Protein AF-V4K7F2-F1 (afdb_monomer_lite)

pLDDT: mean 89.49, std 17.31, range [31.55, 98.5]

Sequence (119 aa):
MRRANVVKLVVDKETHERLRELAIATAKCWNEVNWLRMQQFKEGRRVDLARTEKEVYEKYKHVLKVNAQQVARKNAEAWRDFFSLVKEKKEGKLPKWLRPRPPGYWKGRGREVQADSFD

Structure (mmCIF, N/CA/C/O backbone):
data_AF-V4K7F2-F1
#
_entry.id   AF-V4K7F2-F1
#
loop_
_atom_site.group_PDB
_atom_site.id
_atom_site.type_symbol
_atom_site.label_atom_id
_atom_site.label_alt_id
_atom_site.label_comp_id
_atom_site.label_asym_id
_atom_site.label_entity_id
_atom_site.label_seq_id
_atom_site.pdbx_PDB_ins_code
_atom_site.Cartn_x
_atom_site.Cartn_y
_atom_site.Cartn_z
_atom_site.occupancy
_atom_site.B_iso_or_equiv
_atom_site.auth_seq_id
_atom_site.auth_comp_id
_atom_site.auth_asym_id
_atom_site.auth_atom_id
_atom_site.pdbx_PDB_model_num
ATOM 1 N N . MET A 1 1 ? -25.419 -9.834 -20.417 1.00 61.16 1 MET A N 1
ATOM 2 C CA . MET A 1 1 ? -24.296 -8.870 -20.494 1.00 61.16 1 MET A CA 1
ATOM 3 C C . MET A 1 1 ? -23.041 -9.535 -19.925 1.00 61.16 1 MET A C 1
ATOM 5 O O . MET A 1 1 ? -23.094 -9.996 -18.789 1.00 61.16 1 MET A O 1
ATOM 9 N N . ARG A 1 2 ? -21.948 -9.681 -20.694 1.00 56.81 2 ARG A N 1
ATOM 10 C CA . ARG A 1 2 ? -20.674 -10.191 -20.142 1.00 56.81 2 ARG A CA 1
ATOM 11 C C . ARG A 1 2 ? -20.079 -9.109 -19.233 1.00 56.81 2 ARG A C 1
ATOM 13 O O . ARG A 1 2 ? -19.933 -7.975 -19.667 1.00 56.81 2 ARG A O 1
ATOM 20 N N . ARG A 1 3 ? -19.786 -9.451 -17.973 1.00 75.94 3 ARG A N 1
ATOM 21 C CA . ARG A 1 3 ? -19.318 -8.498 -16.943 1.00 75.94 3 ARG A CA 1
ATOM 22 C C . ARG A 1 3 ? -17.844 -8.089 -17.092 1.00 75.94 3 ARG A C 1
ATOM 24 O O . ARG A 1 3 ? -17.419 -7.160 -16.421 1.00 75.94 3 ARG A O 1
ATOM 31 N N . ALA A 1 4 ? -17.075 -8.764 -17.947 1.00 78.38 4 ALA A N 1
ATOM 32 C CA . ALA A 1 4 ? -15.671 -8.449 -18.198 1.00 78.38 4 ALA A CA 1
ATOM 33 C C . ALA A 1 4 ? -15.256 -8.862 -19.618 1.00 78.38 4 ALA A C 1
ATOM 35 O O . ALA A 1 4 ? -15.669 -9.918 -20.104 1.00 7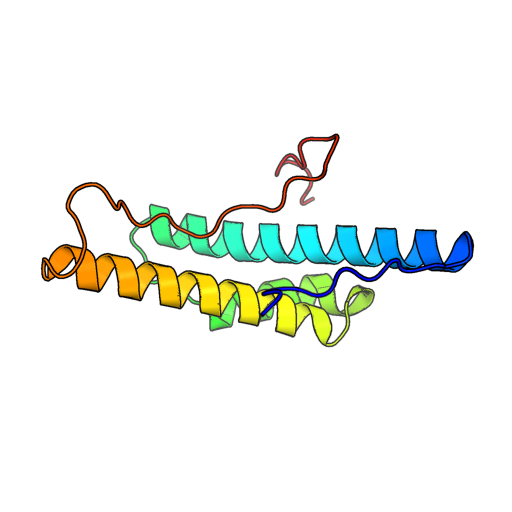8.38 4 ALA A O 1
ATOM 36 N N . ASN A 1 5 ? -14.413 -8.042 -20.248 1.00 84.38 5 ASN A N 1
ATOM 37 C CA . ASN A 1 5 ? -13.713 -8.371 -21.487 1.00 84.38 5 ASN A CA 1
ATOM 38 C C . ASN A 1 5 ? -12.316 -8.890 -21.144 1.00 84.38 5 ASN A C 1
ATOM 40 O O . ASN A 1 5 ? -11.587 -8.257 -20.382 1.00 84.38 5 ASN A O 1
ATOM 44 N N . VAL A 1 6 ? -11.946 -10.036 -21.712 1.00 87.31 6 VAL A N 1
ATOM 45 C CA . VAL A 1 6 ? -10.603 -10.603 -21.564 1.00 87.31 6 VAL A CA 1
ATOM 46 C C . VAL A 1 6 ? -9.800 -10.227 -22.798 1.00 87.31 6 VAL A C 1
ATOM 48 O O . VAL A 1 6 ? -10.187 -10.565 -23.913 1.00 87.31 6 VAL A O 1
ATOM 51 N N . VAL A 1 7 ? -8.686 -9.532 -22.592 1.00 88.44 7 VAL A N 1
ATOM 52 C CA . VAL A 1 7 ? -7.745 -9.163 -23.652 1.00 88.44 7 VAL A CA 1
ATOM 53 C C . VAL A 1 7 ? -6.429 -9.902 -23.444 1.00 88.44 7 VAL A C 1
ATOM 55 O O . VAL A 1 7 ? -5.955 -10.037 -22.315 1.00 88.44 7 VAL A O 1
ATOM 58 N N . LYS A 1 8 ? -5.836 -10.396 -24.534 1.00 88.88 8 LYS A N 1
ATOM 59 C CA . LYS A 1 8 ? -4.490 -10.974 -24.525 1.00 88.88 8 LYS A CA 1
ATOM 60 C C . LYS A 1 8 ? -3.508 -9.907 -24.990 1.00 88.88 8 LYS A C 1
ATOM 62 O O . LYS A 1 8 ? -3.604 -9.437 -26.118 1.00 88.88 8 LYS A O 1
ATOM 67 N N . LEU A 1 9 ? -2.565 -9.552 -24.126 1.00 87.19 9 LEU A N 1
ATOM 68 C CA . LEU A 1 9 ? -1.456 -8.684 -24.497 1.00 87.19 9 LEU A CA 1
ATOM 69 C C . LEU A 1 9 ? -0.413 -9.518 -25.258 1.00 87.19 9 LEU A C 1
ATOM 71 O O . LEU A 1 9 ? 0.087 -10.509 -24.726 1.00 87.19 9 LEU A O 1
ATOM 75 N N . VAL A 1 10 ? -0.120 -9.142 -26.503 1.00 93.06 10 VAL A N 1
ATOM 76 C CA . VAL A 1 10 ? 0.940 -9.749 -27.321 1.00 93.06 10 VAL A CA 1
ATOM 77 C C . VAL A 1 10 ? 2.080 -8.744 -27.398 1.00 93.06 10 VAL A C 1
ATOM 79 O O . VAL A 1 10 ? 1.894 -7.645 -27.908 1.00 93.06 10 VAL A O 1
ATOM 82 N N . VAL A 1 11 ? 3.230 -9.108 -26.838 1.00 93.50 11 VAL A N 1
ATOM 83 C CA . VAL A 1 11 ? 4.429 -8.266 -26.744 1.00 93.50 11 VAL A CA 1
ATOM 84 C C . VAL A 1 11 ? 5.651 -9.082 -27.140 1.00 93.50 11 VAL A C 1
ATOM 86 O O . VAL A 1 11 ? 5.656 -10.305 -26.986 1.00 93.50 11 VAL A O 1
ATOM 89 N N . ASP A 1 12 ? 6.680 -8.409 -27.642 1.00 96.50 12 ASP A N 1
ATOM 90 C CA . ASP A 1 12 ? 7.990 -9.013 -27.849 1.00 96.50 12 ASP A CA 1
ATOM 91 C C . ASP A 1 12 ? 8.673 -9.337 -26.503 1.00 96.50 12 ASP A C 1
ATOM 93 O O . ASP A 1 12 ? 8.203 -8.969 -25.418 1.00 96.50 12 ASP A O 1
ATOM 97 N N . LYS A 1 13 ? 9.793 -10.060 -26.576 1.00 94.88 13 LYS A N 1
ATOM 98 C CA . LYS A 1 13 ? 10.526 -10.525 -25.395 1.00 94.88 13 LYS A CA 1
ATOM 99 C C . LYS A 1 13 ? 11.058 -9.368 -24.540 1.00 94.88 13 LYS A C 1
ATOM 101 O O . LYS A 1 13 ? 10.944 -9.431 -23.318 1.00 94.88 13 LYS A O 1
ATOM 106 N N . GLU A 1 14 ? 11.592 -8.322 -25.162 1.00 96.12 14 GLU A N 1
ATOM 107 C CA . GLU A 1 14 ? 12.183 -7.180 -24.461 1.00 96.12 14 GLU A CA 1
ATOM 108 C C . GLU A 1 14 ? 11.100 -6.376 -23.731 1.00 96.12 14 GLU A C 1
ATOM 110 O O . GLU A 1 14 ? 11.218 -6.086 -22.537 1.00 96.12 14 GLU A O 1
ATOM 115 N N . THR A 1 15 ? 9.988 -6.085 -24.408 1.00 95.88 15 THR A N 1
ATOM 116 C CA . THR A 1 15 ? 8.839 -5.412 -23.790 1.00 95.88 15 THR A CA 1
ATOM 117 C C . THR A 1 15 ? 8.266 -6.237 -22.639 1.00 95.88 15 THR A C 1
ATOM 119 O O . THR A 1 15 ? 7.937 -5.689 -21.585 1.00 95.88 15 THR A O 1
ATOM 122 N N . HIS A 1 16 ? 8.166 -7.560 -22.797 1.00 94.31 16 HIS A N 1
ATOM 123 C CA . HIS A 1 16 ? 7.702 -8.447 -21.733 1.00 94.31 16 HIS A CA 1
ATOM 124 C C . HIS A 1 16 ? 8.602 -8.391 -20.488 1.00 94.31 16 HIS A C 1
ATOM 126 O O . HIS A 1 16 ? 8.097 -8.330 -19.365 1.00 94.31 16 HIS A O 1
ATOM 132 N N . GLU A 1 17 ? 9.924 -8.399 -20.666 1.00 94.69 17 GLU A N 1
ATOM 133 C CA . GLU A 1 17 ? 10.890 -8.301 -19.566 1.00 94.69 17 GLU A CA 1
ATOM 134 C C . GLU A 1 17 ? 10.764 -6.959 -18.829 1.00 94.69 17 GLU A C 1
ATOM 136 O O . GLU A 1 17 ? 10.592 -6.951 -17.607 1.00 94.69 17 GLU A O 1
ATOM 141 N N . ARG A 1 18 ? 10.679 -5.841 -19.561 1.00 94.06 18 ARG A N 1
ATOM 142 C CA . ARG A 1 18 ? 10.446 -4.507 -18.975 1.00 94.06 18 ARG A CA 1
ATOM 143 C C . ARG A 1 18 ? 9.128 -4.432 -18.195 1.00 94.06 18 ARG A C 1
ATOM 145 O O . ARG A 1 18 ? 9.080 -3.904 -17.084 1.00 94.06 18 ARG A O 1
ATOM 152 N N . LEU A 1 19 ? 8.042 -4.986 -18.740 1.00 93.81 19 LEU A N 1
ATOM 153 C CA . LEU A 1 19 ? 6.746 -5.041 -18.051 1.00 93.81 19 LEU A CA 1
ATOM 154 C C . LEU A 1 19 ? 6.812 -5.891 -16.778 1.00 93.81 19 LEU A C 1
ATOM 156 O O . LEU A 1 19 ? 6.197 -5.542 -15.768 1.00 93.81 19 LEU A O 1
ATOM 160 N N . ARG A 1 20 ? 7.569 -6.992 -16.803 1.00 92.62 20 ARG A N 1
ATOM 161 C CA . ARG A 1 20 ? 7.780 -7.849 -15.634 1.00 92.62 20 ARG A CA 1
ATOM 162 C C . ARG A 1 20 ? 8.521 -7.106 -14.525 1.00 92.62 20 ARG A C 1
ATOM 164 O O . ARG A 1 20 ? 8.105 -7.196 -13.371 1.00 92.62 20 ARG A O 1
ATOM 171 N N . GLU A 1 21 ? 9.570 -6.360 -14.853 1.00 93.94 21 GLU A N 1
ATOM 172 C CA . GLU A 1 21 ? 10.309 -5.539 -13.886 1.00 93.94 21 GLU A CA 1
ATOM 173 C C . GLU A 1 21 ? 9.419 -4.465 -13.254 1.00 93.94 21 GLU A C 1
ATOM 175 O O . GLU A 1 21 ? 9.370 -4.344 -12.027 1.00 93.94 21 GLU A O 1
ATOM 180 N N . LEU A 1 22 ? 8.628 -3.756 -14.069 1.00 95.44 22 LEU A N 1
ATOM 181 C CA . LEU A 1 22 ? 7.655 -2.772 -13.584 1.00 95.44 22 LEU A CA 1
ATOM 182 C C . LEU A 1 22 ? 6.600 -3.403 -12.668 1.00 95.44 22 LEU A C 1
ATOM 184 O O . LEU A 1 22 ? 6.245 -2.818 -11.640 1.00 95.44 22 LEU A O 1
ATOM 188 N N . ALA A 1 23 ? 6.116 -4.603 -13.000 1.00 94.12 23 ALA A N 1
ATOM 189 C CA . ALA A 1 23 ? 5.159 -5.331 -12.173 1.00 94.12 23 ALA A CA 1
ATOM 190 C C . ALA A 1 23 ? 5.765 -5.732 -10.818 1.00 94.12 23 ALA A C 1
ATOM 192 O O . ALA A 1 23 ? 5.117 -5.570 -9.783 1.00 94.12 23 ALA A O 1
ATOM 193 N N . ILE A 1 24 ? 7.018 -6.198 -10.803 1.00 94.94 24 ILE A N 1
ATOM 194 C CA . ILE A 1 24 ? 7.741 -6.531 -9.567 1.00 94.94 24 ILE A CA 1
ATOM 195 C C . ILE A 1 24 ? 7.951 -5.275 -8.714 1.00 94.94 24 ILE A C 1
ATOM 197 O O . ILE A 1 24 ? 7.654 -5.296 -7.520 1.00 94.94 24 ILE A O 1
ATOM 201 N N . ALA A 1 25 ? 8.419 -4.175 -9.309 1.00 96.62 25 ALA A N 1
ATOM 202 C CA . ALA A 1 25 ? 8.620 -2.910 -8.606 1.00 96.62 25 ALA A CA 1
ATOM 203 C C . ALA A 1 25 ? 7.305 -2.373 -8.018 1.00 96.62 25 ALA A C 1
ATOM 205 O O . ALA A 1 25 ? 7.266 -1.948 -6.864 1.00 96.62 25 ALA A O 1
ATOM 206 N N . THR A 1 26 ? 6.210 -2.472 -8.775 1.00 97.56 26 THR A N 1
ATOM 207 C CA . THR A 1 26 ? 4.860 -2.104 -8.324 1.00 97.56 26 THR A CA 1
ATOM 208 C C . THR A 1 26 ? 4.405 -2.953 -7.138 1.00 97.56 26 THR A C 1
ATOM 210 O O . THR A 1 26 ? 3.923 -2.410 -6.145 1.00 97.56 26 THR A O 1
ATOM 213 N N . ALA A 1 27 ? 4.599 -4.274 -7.199 1.00 96.69 27 ALA A N 1
ATOM 214 C CA . ALA A 1 27 ? 4.251 -5.179 -6.105 1.00 96.69 27 ALA A CA 1
ATOM 215 C C . ALA A 1 27 ? 5.065 -4.885 -4.835 1.00 96.69 27 ALA A C 1
ATOM 217 O O . ALA A 1 27 ? 4.501 -4.854 -3.741 1.00 96.69 27 ALA A O 1
ATOM 218 N N . LYS A 1 28 ? 6.369 -4.613 -4.974 1.00 97.19 28 LYS A N 1
ATOM 219 C CA . LYS A 1 28 ? 7.228 -4.198 -3.854 1.00 97.19 28 LYS A CA 1
ATOM 220 C C . LYS A 1 28 ? 6.754 -2.875 -3.245 1.00 97.19 28 LYS A C 1
ATOM 222 O O . LYS A 1 28 ? 6.579 -2.810 -2.036 1.00 97.19 28 LYS A O 1
ATOM 227 N N . CYS A 1 29 ? 6.459 -1.870 -4.071 1.00 98.25 29 CYS A N 1
ATOM 228 C CA . CYS A 1 29 ? 5.933 -0.579 -3.619 1.00 98.25 29 CYS A CA 1
ATOM 229 C C . CYS A 1 29 ? 4.606 -0.730 -2.850 1.00 98.25 29 CYS A C 1
ATOM 231 O O . CYS A 1 29 ? 4.453 -0.163 -1.768 1.00 98.25 29 CYS A O 1
ATOM 233 N N . TRP A 1 30 ? 3.673 -1.550 -3.357 1.00 98.38 30 TRP A N 1
ATOM 234 C CA . TRP A 1 30 ? 2.425 -1.872 -2.655 1.00 98.38 30 TRP A CA 1
ATOM 235 C C . TRP A 1 30 ? 2.689 -2.548 -1.309 1.00 98.38 30 TRP A C 1
ATOM 237 O O . TRP A 1 30 ? 2.085 -2.181 -0.302 1.00 98.38 30 TRP A O 1
ATOM 247 N N . ASN A 1 31 ? 3.563 -3.554 -1.287 1.00 98.25 31 ASN A N 1
ATOM 248 C CA . ASN A 1 31 ? 3.839 -4.316 -0.075 1.00 98.25 31 ASN A CA 1
ATOM 249 C C . ASN A 1 31 ? 4.487 -3.443 0.999 1.00 98.25 31 ASN A C 1
ATOM 251 O O . ASN A 1 31 ? 4.064 -3.518 2.148 1.00 98.25 31 ASN A O 1
ATOM 255 N N . GLU A 1 32 ? 5.426 -2.582 0.615 1.00 98.31 32 GLU A N 1
ATOM 256 C CA . GLU A 1 32 ? 6.117 -1.673 1.528 1.00 98.31 32 GLU A CA 1
ATOM 257 C C . GLU A 1 32 ? 5.156 -0.665 2.166 1.00 98.31 32 GLU A C 1
ATOM 259 O O . GLU A 1 32 ? 5.051 -0.576 3.390 1.00 98.31 32 GLU A O 1
ATOM 264 N N . VAL A 1 33 ? 4.369 0.050 1.349 1.00 98.50 33 VAL A N 1
ATOM 265 C CA . VAL A 1 33 ? 3.409 1.030 1.883 1.00 98.50 33 VAL A CA 1
ATOM 266 C C . VAL A 1 33 ? 2.360 0.346 2.759 1.00 98.50 33 VAL A C 1
ATOM 268 O O . VAL A 1 33 ? 1.936 0.893 3.778 1.00 98.50 33 VAL A O 1
ATOM 271 N N . ASN A 1 34 ? 1.956 -0.875 2.394 1.00 98.38 34 ASN A N 1
ATOM 272 C CA . ASN A 1 34 ? 1.012 -1.646 3.183 1.00 98.38 34 ASN A CA 1
ATOM 273 C C . ASN A 1 34 ? 1.617 -2.105 4.510 1.00 98.38 34 ASN A C 1
ATOM 275 O O . ASN A 1 34 ? 0.927 -2.070 5.526 1.00 98.38 34 ASN A O 1
ATOM 279 N N . TRP A 1 35 ? 2.889 -2.507 4.512 1.00 98.31 35 TRP A N 1
ATOM 280 C CA . TRP A 1 35 ? 3.606 -2.916 5.713 1.00 98.31 35 TRP A CA 1
ATOM 281 C C . TRP A 1 35 ? 3.708 -1.759 6.709 1.00 98.31 35 TRP A C 1
ATOM 283 O O . TRP A 1 35 ? 3.266 -1.919 7.846 1.00 98.31 35 TRP A O 1
ATOM 293 N N . LEU A 1 36 ? 4.151 -0.574 6.271 1.00 98.25 36 LEU A N 1
ATOM 294 C CA . LEU A 1 36 ? 4.241 0.624 7.121 1.00 98.25 36 LEU A CA 1
ATOM 295 C C . LEU A 1 36 ? 2.900 0.952 7.794 1.00 98.25 36 LEU A C 1
ATOM 297 O O . LEU A 1 36 ? 2.825 1.194 9.000 1.00 98.25 36 LEU A O 1
ATOM 301 N N . ARG A 1 37 ? 1.814 0.919 7.015 1.00 98.31 37 ARG A N 1
ATOM 302 C CA . ARG A 1 37 ? 0.451 1.187 7.499 1.00 98.31 37 ARG A CA 1
ATOM 303 C C . ARG A 1 37 ? -0.056 0.087 8.431 1.00 98.31 37 ARG A C 1
ATOM 305 O O . ARG A 1 37 ? -0.711 0.377 9.430 1.00 98.31 37 ARG A O 1
ATOM 312 N N . MET A 1 38 ? 0.276 -1.168 8.135 1.00 97.94 38 MET A N 1
ATOM 313 C CA . MET A 1 38 ? -0.075 -2.317 8.962 1.00 97.94 38 MET A CA 1
ATOM 314 C C . MET A 1 38 ? 0.612 -2.269 10.327 1.00 97.94 38 MET A C 1
ATOM 316 O O . MET A 1 38 ? -0.036 -2.603 11.315 1.00 97.94 38 MET A O 1
ATOM 320 N N . GLN A 1 39 ? 1.883 -1.857 10.403 1.00 97.62 39 GLN A N 1
ATOM 321 C CA . GLN A 1 39 ? 2.574 -1.691 11.687 1.00 97.62 39 GLN A CA 1
ATOM 322 C C . GLN A 1 39 ? 1.854 -0.656 12.553 1.00 97.62 39 GLN A C 1
ATOM 324 O O . GLN A 1 39 ? 1.402 -0.990 13.645 1.00 97.62 39 GLN A O 1
ATOM 329 N N . GLN A 1 40 ? 1.598 0.536 11.998 1.00 97.56 40 GLN A N 1
ATOM 330 C CA . GLN A 1 40 ? 0.852 1.593 12.693 1.00 97.56 40 GLN A CA 1
ATOM 331 C C . GLN A 1 40 ? -0.513 1.101 13.191 1.00 97.56 40 GLN A C 1
ATOM 333 O O . GLN A 1 40 ? -0.882 1.350 14.336 1.00 97.56 40 GLN A O 1
ATOM 338 N N . PHE A 1 41 ? -1.246 0.366 12.348 1.00 96.81 41 PHE A N 1
ATOM 339 C CA . PHE A 1 41 ? -2.540 -0.207 12.711 1.00 96.81 41 PHE A CA 1
ATOM 340 C C . PHE A 1 41 ? -2.436 -1.232 13.850 1.00 96.81 41 PHE A C 1
ATOM 342 O O . PHE A 1 41 ? -3.252 -1.205 14.770 1.00 96.81 41 PHE A O 1
ATOM 349 N N . LYS A 1 42 ? -1.437 -2.123 13.814 1.00 95.75 42 LYS A N 1
ATOM 350 C CA . LYS A 1 42 ? -1.199 -3.128 14.864 1.00 95.75 42 LYS A CA 1
ATOM 351 C C . LYS A 1 42 ? -0.824 -2.497 16.202 1.00 95.75 42 LYS A C 1
ATOM 353 O O . LYS A 1 42 ? -1.221 -3.011 17.239 1.00 95.75 42 LYS A O 1
ATOM 358 N N . GLU A 1 43 ? -0.119 -1.374 16.175 1.00 96.62 43 GLU A N 1
ATOM 359 C CA . GLU A 1 43 ? 0.229 -0.592 17.365 1.00 96.62 43 GLU A CA 1
ATOM 360 C C . GLU A 1 43 ? -0.940 0.275 17.871 1.00 96.62 43 GLU A C 1
ATOM 362 O O . GLU A 1 43 ? -0.770 1.071 18.791 1.00 96.62 43 GLU A O 1
ATOM 367 N N . GLY A 1 44 ? -2.127 0.171 17.259 1.00 93.62 44 GLY A N 1
ATOM 368 C CA . GLY A 1 44 ? -3.308 0.950 17.634 1.00 93.62 44 GLY A CA 1
ATOM 369 C C . G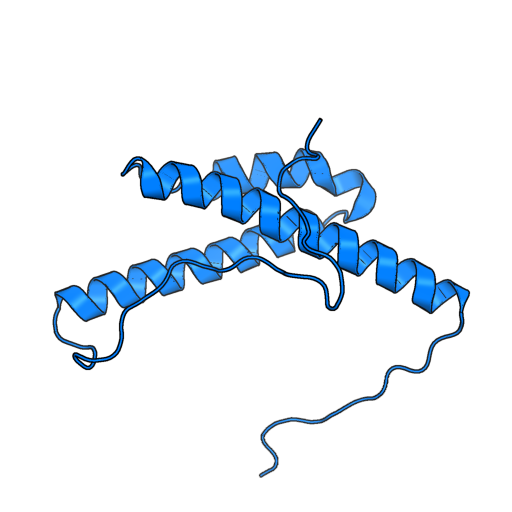LY A 1 44 ? -3.226 2.431 17.258 1.00 93.62 44 GLY A C 1
ATOM 370 O O . GLY A 1 44 ? -4.075 3.219 17.676 1.00 93.62 44 GLY A O 1
ATOM 371 N N . ARG A 1 45 ? -2.228 2.833 16.461 1.00 93.88 45 ARG A N 1
ATOM 372 C CA . ARG A 1 45 ? -2.076 4.211 15.989 1.00 93.88 45 ARG A CA 1
ATOM 373 C C . ARG A 1 45 ? -2.997 4.485 14.805 1.00 93.88 45 ARG A C 1
ATOM 375 O O . ARG A 1 45 ? -3.362 3.596 14.032 1.00 93.88 45 ARG A O 1
ATOM 382 N N . ARG A 1 46 ? -3.346 5.761 14.619 1.00 94.12 46 ARG A N 1
ATOM 383 C CA . ARG A 1 46 ? -3.994 6.211 13.384 1.00 94.12 46 ARG A CA 1
ATOM 384 C C . ARG A 1 46 ? -3.023 6.016 12.221 1.00 94.12 46 ARG A C 1
ATOM 386 O O . ARG A 1 46 ? -1.897 6.497 12.280 1.00 94.12 46 ARG A O 1
ATOM 393 N N . VAL A 1 47 ? -3.486 5.351 11.166 1.00 97.38 47 VAL A N 1
ATOM 394 C CA . VAL A 1 47 ? -2.693 5.139 9.951 1.00 97.38 47 VAL A CA 1
ATOM 395 C C . VAL A 1 47 ? -2.473 6.474 9.232 1.00 97.38 47 VAL A C 1
ATOM 397 O O . VAL A 1 47 ? -3.425 7.096 8.753 1.00 97.38 47 VAL A O 1
ATOM 400 N N . ASP A 1 48 ? -1.218 6.904 9.140 1.00 97.81 48 ASP A N 1
ATOM 401 C CA . ASP A 1 48 ? -0.794 8.116 8.443 1.00 97.81 48 ASP A CA 1
ATOM 402 C C . ASP A 1 48 ? -0.562 7.822 6.954 1.00 97.81 48 ASP A C 1
ATOM 404 O O . ASP A 1 48 ? 0.510 7.392 6.512 1.00 97.81 48 ASP A O 1
ATOM 408 N N . LEU A 1 49 ? -1.610 8.038 6.159 1.00 97.25 49 LEU A N 1
ATOM 409 C CA . LEU A 1 49 ? -1.594 7.776 4.720 1.00 97.25 49 LEU A CA 1
ATOM 410 C C . LEU A 1 49 ? -0.652 8.717 3.956 1.00 97.25 49 LEU A C 1
ATOM 412 O O . LEU A 1 49 ? -0.084 8.286 2.955 1.00 97.25 49 LEU A O 1
ATOM 416 N N . ALA A 1 50 ? -0.480 9.958 4.423 1.00 97.56 50 ALA A N 1
ATOM 417 C CA . ALA A 1 50 ? 0.304 10.983 3.737 1.00 97.56 50 ALA A CA 1
ATOM 418 C C . ALA A 1 50 ? 1.806 10.770 3.949 1.00 97.56 50 ALA A C 1
ATOM 420 O O . ALA A 1 50 ? 2.575 10.776 2.986 1.00 97.56 50 ALA A O 1
ATOM 421 N N . ARG A 1 51 ? 2.225 10.507 5.195 1.00 98.00 51 ARG A N 1
ATOM 422 C CA . ARG A 1 51 ? 3.625 10.200 5.507 1.00 98.00 51 ARG A CA 1
ATOM 423 C C . ARG A 1 51 ? 4.086 8.932 4.796 1.00 98.00 51 ARG A C 1
ATOM 425 O O . ARG A 1 51 ? 5.126 8.948 4.147 1.00 98.00 51 ARG A O 1
ATOM 432 N N . THR A 1 52 ? 3.288 7.866 4.872 1.00 98.12 52 THR A N 1
ATOM 433 C CA . THR A 1 52 ? 3.622 6.584 4.226 1.00 98.12 52 THR A CA 1
ATOM 434 C C . THR A 1 52 ? 3.651 6.686 2.701 1.00 98.12 52 THR A C 1
ATOM 436 O O . THR A 1 52 ? 4.488 6.044 2.079 1.00 98.12 52 THR A O 1
ATOM 439 N N . GLU A 1 53 ? 2.797 7.518 2.087 1.00 98.12 53 GLU A N 1
ATOM 440 C CA . GLU A 1 53 ? 2.855 7.815 0.647 1.00 98.12 53 GLU A CA 1
ATOM 441 C C . GLU A 1 53 ? 4.156 8.527 0.264 1.00 98.12 53 GLU A C 1
ATOM 443 O O . GLU A 1 53 ? 4.805 8.116 -0.697 1.00 98.12 53 GLU A O 1
ATOM 448 N N . LYS A 1 54 ? 4.564 9.552 1.023 1.00 98.19 54 LYS A N 1
ATOM 449 C CA . LYS A 1 54 ? 5.819 10.273 0.772 1.00 98.19 54 LYS A CA 1
ATOM 450 C C . LYS A 1 54 ? 7.026 9.338 0.868 1.00 98.19 54 LYS A C 1
ATOM 452 O O . LYS A 1 54 ? 7.881 9.365 -0.008 1.00 98.19 54 LYS A O 1
ATOM 457 N N . GLU A 1 55 ? 7.068 8.494 1.894 1.00 98.19 55 GLU A N 1
ATOM 458 C CA . GLU A 1 55 ? 8.171 7.560 2.137 1.00 98.19 55 GLU A CA 1
ATOM 459 C C . GLU A 1 55 ? 8.376 6.585 0.969 1.00 98.19 55 GLU A C 1
ATOM 461 O O . GLU A 1 55 ? 9.474 6.487 0.417 1.00 98.19 55 GLU A O 1
ATOM 466 N N . VAL A 1 56 ? 7.305 5.931 0.507 1.00 97.94 56 VAL A N 1
ATOM 467 C CA . VAL A 1 56 ? 7.421 5.015 -0.637 1.00 97.94 56 VAL A CA 1
ATOM 468 C C . VAL A 1 56 ? 7.597 5.748 -1.963 1.00 97.94 56 VAL A C 1
ATOM 470 O O . VAL A 1 56 ? 8.253 5.225 -2.861 1.00 97.94 56 VAL A O 1
ATOM 473 N N . TYR A 1 57 ? 7.060 6.958 -2.120 1.00 98.19 57 TYR A N 1
ATOM 474 C CA . TYR A 1 57 ? 7.316 7.746 -3.321 1.00 98.19 57 TYR A CA 1
ATOM 475 C C . TYR A 1 57 ? 8.810 8.044 -3.464 1.00 98.19 57 TYR A C 1
ATOM 477 O O . TYR A 1 57 ? 9.379 7.758 -4.514 1.00 98.19 57 TYR A O 1
ATOM 485 N N . GLU A 1 58 ? 9.466 8.527 -2.406 1.00 98.25 58 GLU A N 1
ATOM 486 C CA . GLU A 1 58 ? 10.905 8.811 -2.432 1.00 98.25 58 GLU A CA 1
ATOM 487 C C . GLU A 1 58 ? 11.735 7.565 -2.773 1.00 98.25 58 GLU A C 1
ATOM 489 O O . GLU A 1 58 ? 12.646 7.645 -3.596 1.00 98.25 58 GLU A O 1
ATOM 494 N N . LYS A 1 59 ? 11.360 6.397 -2.236 1.00 97.94 59 LYS A N 1
ATOM 495 C CA . LYS A 1 59 ? 12.042 5.119 -2.502 1.00 97.94 59 LYS A CA 1
ATOM 496 C C . LYS A 1 59 ? 11.844 4.606 -3.934 1.00 97.94 59 LYS A C 1
ATOM 498 O O . LYS A 1 59 ? 12.772 4.062 -4.526 1.00 97.94 59 LYS A O 1
ATOM 503 N N . TYR A 1 60 ? 10.650 4.761 -4.511 1.00 97.81 60 TYR A N 1
ATOM 504 C CA . TYR A 1 60 ? 10.287 4.118 -5.784 1.00 97.81 60 TYR A CA 1
ATOM 505 C C . TYR A 1 60 ? 10.189 5.070 -6.990 1.00 97.81 60 TYR A C 1
ATOM 507 O O . TYR A 1 60 ? 10.069 4.586 -8.121 1.00 97.81 60 TYR A O 1
ATOM 515 N N . LYS A 1 61 ? 10.274 6.399 -6.815 1.00 97.25 61 LYS A N 1
ATOM 516 C CA . LYS A 1 61 ? 10.136 7.391 -7.908 1.00 97.25 61 LYS A CA 1
ATOM 517 C C . LYS A 1 61 ? 11.150 7.216 -9.039 1.00 97.25 61 LYS A C 1
ATOM 519 O O . LYS A 1 61 ? 10.841 7.536 -10.181 1.00 97.25 61 LYS A O 1
ATOM 524 N N . HIS A 1 62 ? 12.333 6.673 -8.764 1.00 97.25 62 HIS A N 1
ATOM 525 C CA . HIS A 1 62 ? 13.360 6.462 -9.790 1.00 97.25 62 HIS A CA 1
ATOM 526 C C . HIS A 1 62 ? 13.006 5.330 -10.767 1.00 97.25 62 HIS A C 1
ATOM 528 O O . HIS A 1 62 ? 13.396 5.387 -11.929 1.00 97.25 62 HIS A O 1
ATOM 534 N N . VAL A 1 63 ? 12.218 4.344 -10.322 1.00 96.44 63 VAL A N 1
ATOM 535 C CA . VAL A 1 63 ? 11.801 3.191 -11.139 1.00 96.44 63 VAL A CA 1
ATOM 536 C C . VAL A 1 63 ? 10.381 3.380 -11.673 1.00 96.44 63 VAL A C 1
ATOM 538 O O . VAL A 1 63 ? 10.122 3.201 -12.859 1.00 96.44 63 VAL A O 1
ATOM 541 N N . LEU A 1 64 ? 9.445 3.771 -10.805 1.00 96.81 64 LEU A N 1
ATOM 542 C CA . LEU A 1 64 ? 8.021 3.870 -11.134 1.00 96.81 64 LEU A CA 1
ATOM 543 C C . LEU A 1 64 ? 7.583 5.287 -11.528 1.00 96.81 64 LEU A C 1
ATOM 545 O O . LEU A 1 64 ? 6.461 5.461 -12.008 1.00 96.81 64 LEU A O 1
ATOM 549 N N . LYS A 1 65 ? 8.431 6.306 -11.346 1.00 96.31 65 LYS A N 1
ATOM 550 C CA . LYS A 1 65 ? 8.087 7.717 -11.591 1.00 96.31 65 LYS A CA 1
ATOM 551 C C . LYS A 1 65 ? 6.800 8.089 -10.843 1.00 96.31 65 LYS A C 1
ATOM 553 O O . LYS A 1 65 ? 6.623 7.741 -9.675 1.00 96.31 65 LYS A O 1
ATOM 558 N N . VAL A 1 66 ? 5.866 8.740 -11.532 1.00 95.75 66 VAL A N 1
ATOM 559 C CA . VAL A 1 66 ? 4.544 9.117 -11.010 1.00 95.75 66 VAL A CA 1
ATOM 560 C C . VAL A 1 66 ? 3.703 7.915 -10.555 1.00 95.75 66 VAL A C 1
ATOM 562 O O . VAL A 1 66 ? 2.820 8.070 -9.714 1.00 95.75 66 VAL A O 1
ATOM 565 N N . ASN A 1 67 ? 3.990 6.699 -11.040 1.00 97.56 67 ASN A N 1
ATOM 566 C CA . ASN A 1 67 ? 3.218 5.512 -10.672 1.00 97.56 67 ASN A CA 1
ATOM 567 C C . ASN A 1 67 ? 3.470 5.066 -9.226 1.00 97.56 67 ASN A C 1
ATOM 569 O O . ASN A 1 67 ? 2.570 4.474 -8.637 1.00 97.56 67 ASN A O 1
ATOM 573 N N . ALA A 1 68 ? 4.618 5.395 -8.614 1.00 97.94 68 ALA A N 1
ATOM 574 C CA . ALA A 1 68 ? 4.851 5.115 -7.190 1.00 97.94 68 ALA A CA 1
ATOM 575 C C . ALA A 1 68 ? 3.773 5.775 -6.313 1.00 97.94 68 ALA A C 1
ATOM 577 O O . ALA A 1 68 ? 3.190 5.141 -5.433 1.00 97.94 68 ALA A O 1
ATOM 578 N N . GLN A 1 69 ? 3.436 7.031 -6.624 1.00 98.06 69 GLN A N 1
ATOM 579 C CA . GLN A 1 69 ? 2.376 7.753 -5.931 1.00 98.06 69 GLN A CA 1
ATOM 580 C C . GLN A 1 69 ? 1.007 7.102 -6.167 1.00 98.06 69 GLN A C 1
ATOM 582 O O . GLN A 1 69 ? 0.221 6.934 -5.236 1.00 98.06 69 GLN A O 1
ATOM 587 N N . GLN A 1 70 ? 0.721 6.687 -7.403 1.00 98.31 70 GLN A N 1
ATOM 588 C CA . GLN A 1 70 ? -0.549 6.040 -7.743 1.00 98.31 70 GLN A CA 1
ATOM 589 C C . GLN A 1 70 ? -0.737 4.709 -7.001 1.00 98.31 70 GLN A C 1
ATOM 591 O O . GLN A 1 70 ? -1.841 4.420 -6.538 1.00 98.31 70 GLN A O 1
ATOM 596 N N . VAL A 1 71 ? 0.333 3.930 -6.814 1.00 98.31 71 VAL A N 1
ATOM 597 C CA . VAL A 1 71 ? 0.308 2.700 -6.006 1.00 98.31 71 VAL A CA 1
ATOM 598 C C . VAL A 1 71 ? -0.027 3.015 -4.547 1.00 98.31 71 VAL A C 1
ATOM 600 O O . VAL A 1 71 ? -0.935 2.404 -3.978 1.00 98.31 71 VAL A O 1
ATOM 603 N N . ALA A 1 72 ? 0.632 4.012 -3.950 1.00 98.25 72 ALA A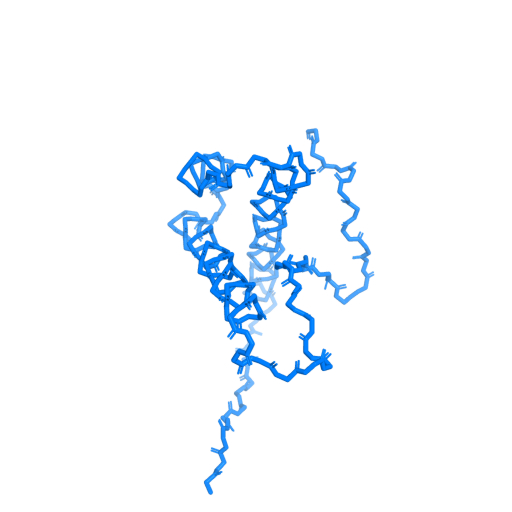 N 1
ATOM 604 C CA . ALA A 1 72 ? 0.365 4.434 -2.575 1.00 98.25 72 ALA A CA 1
ATOM 605 C C . ALA A 1 72 ? -1.072 4.952 -2.376 1.00 98.25 72 ALA A C 1
ATOM 607 O O . ALA A 1 72 ? -1.709 4.629 -1.362 1.00 98.25 72 ALA A O 1
ATOM 608 N N . ARG A 1 73 ? -1.605 5.688 -3.363 1.00 98.38 73 ARG A N 1
ATOM 609 C CA . ARG A 1 73 ? -2.995 6.170 -3.403 1.00 98.38 73 ARG A CA 1
ATOM 610 C C . ARG A 1 73 ? -3.997 5.027 -3.490 1.00 98.38 73 ARG A C 1
ATOM 612 O O . ARG A 1 73 ? -4.956 5.014 -2.724 1.00 98.38 73 ARG A O 1
ATOM 619 N N . LYS A 1 74 ? -3.754 4.025 -4.340 1.00 98.31 74 LYS A N 1
ATOM 620 C CA . LYS A 1 74 ? -4.610 2.830 -4.418 1.00 98.31 74 LYS A CA 1
ATOM 621 C C . LYS A 1 74 ? -4.575 1.999 -3.147 1.00 98.31 74 LYS A C 1
ATOM 623 O O . LYS A 1 74 ? -5.613 1.518 -2.699 1.00 98.31 74 LYS A O 1
ATOM 628 N N . ASN A 1 75 ? -3.419 1.894 -2.502 1.00 98.44 75 ASN A N 1
ATOM 629 C CA . ASN A 1 75 ? -3.363 1.284 -1.182 1.00 98.44 75 ASN A CA 1
ATOM 630 C C . ASN A 1 75 ? -4.129 2.133 -0.145 1.00 98.44 75 ASN A C 1
ATOM 632 O O . ASN A 1 75 ? -4.789 1.582 0.730 1.00 98.44 75 ASN A O 1
ATOM 636 N N . ALA A 1 76 ? -4.104 3.467 -0.259 1.00 98.44 76 ALA A N 1
ATOM 637 C CA . ALA A 1 76 ? -4.825 4.356 0.652 1.00 98.44 76 ALA A CA 1
ATOM 638 C C . ALA A 1 76 ? -6.347 4.226 0.497 1.00 98.44 76 ALA A C 1
ATOM 640 O O . ALA A 1 76 ? -7.053 4.220 1.500 1.00 98.44 76 ALA A O 1
ATOM 641 N N . GLU A 1 77 ? -6.849 4.084 -0.733 1.00 98.44 77 GLU A N 1
ATOM 642 C CA . GLU A 1 77 ? -8.247 3.719 -1.009 1.00 98.44 77 GLU A CA 1
ATOM 643 C C . GLU A 1 77 ? -8.619 2.409 -0.297 1.00 98.44 77 GLU A C 1
ATOM 645 O O . GLU A 1 77 ? -9.549 2.406 0.502 1.00 98.44 77 GLU A O 1
ATOM 650 N N . ALA A 1 78 ? -7.818 1.348 -0.451 1.00 98.19 78 ALA A N 1
ATOM 651 C CA . ALA A 1 78 ? -8.079 0.064 0.206 1.00 98.19 78 ALA A CA 1
ATOM 652 C C . ALA A 1 78 ? -8.125 0.162 1.747 1.00 98.19 78 ALA A C 1
ATOM 654 O O . ALA A 1 78 ? -8.940 -0.498 2.394 1.00 98.19 78 ALA A O 1
ATOM 655 N N . TRP A 1 79 ? -7.276 0.999 2.355 1.00 98.38 79 TRP A N 1
ATOM 656 C CA . TRP A 1 79 ? -7.337 1.273 3.796 1.00 98.38 79 TRP A CA 1
ATOM 657 C C . TRP A 1 79 ? -8.597 2.045 4.197 1.00 98.38 79 TRP A C 1
ATOM 659 O O . TRP A 1 79 ? -9.206 1.715 5.215 1.00 98.38 79 TRP A O 1
ATOM 669 N N . ARG A 1 80 ? -9.009 3.054 3.418 1.00 98.25 80 ARG A N 1
ATOM 670 C CA . ARG A 1 80 ? -10.255 3.794 3.675 1.00 98.25 80 ARG A CA 1
ATOM 671 C C . ARG A 1 80 ? -11.464 2.866 3.599 1.00 98.25 80 ARG A C 1
ATOM 673 O O . ARG A 1 80 ? -12.281 2.889 4.515 1.00 98.25 80 ARG A O 1
ATOM 680 N N . ASP A 1 81 ? -11.524 2.006 2.587 1.00 97.69 81 ASP A N 1
ATOM 681 C CA . ASP A 1 81 ? -12.596 1.020 2.424 1.00 97.69 81 ASP A CA 1
ATOM 682 C C . ASP A 1 81 ? -12.648 0.054 3.612 1.00 97.69 81 ASP A C 1
ATOM 684 O O . ASP A 1 81 ? -13.714 -0.194 4.178 1.00 97.69 81 ASP A O 1
ATOM 688 N N . PHE A 1 82 ? -11.488 -0.437 4.062 1.00 97.75 82 PHE A N 1
ATOM 689 C CA . PHE A 1 82 ? -11.400 -1.269 5.259 1.00 97.75 82 PHE A CA 1
ATOM 690 C C . PHE A 1 82 ? -11.963 -0.562 6.500 1.00 97.75 82 PHE A C 1
ATOM 692 O O . PHE A 1 82 ? -12.765 -1.153 7.228 1.00 97.75 82 PHE A O 1
ATOM 699 N N . PHE A 1 83 ? -11.590 0.697 6.746 1.00 97.12 83 PHE A N 1
ATOM 700 C CA . PHE A 1 83 ? -12.102 1.443 7.897 1.00 97.12 83 PHE A CA 1
ATOM 701 C C . PHE A 1 83 ? -13.607 1.718 7.802 1.00 97.12 83 PHE A C 1
ATOM 703 O O . PHE A 1 83 ? -14.300 1.604 8.817 1.00 97.12 83 PHE A O 1
ATOM 710 N N . SER A 1 84 ? -14.125 2.008 6.607 1.00 97.38 84 SER A N 1
ATOM 711 C CA . SER A 1 84 ? -15.566 2.138 6.363 1.00 97.38 84 SER A CA 1
ATOM 712 C C . SER A 1 84 ? -16.303 0.846 6.716 1.00 97.38 84 SER A C 1
ATOM 714 O O . SER A 1 84 ? -17.242 0.876 7.509 1.00 97.38 84 SER A O 1
ATOM 716 N N . LEU A 1 85 ? -15.812 -0.307 6.252 1.00 97.38 85 LEU A N 1
ATOM 717 C CA . LEU A 1 85 ? -16.392 -1.613 6.583 1.00 97.38 85 LEU A CA 1
ATOM 718 C C . LEU A 1 85 ? -16.323 -1.927 8.086 1.00 97.38 85 LEU A C 1
ATOM 720 O O . LEU A 1 85 ? -17.251 -2.506 8.651 1.00 97.38 85 LEU A O 1
ATOM 724 N N . VAL A 1 86 ? -15.238 -1.549 8.770 1.00 95.94 86 VAL A N 1
ATOM 725 C CA . VAL A 1 86 ? -15.138 -1.687 10.234 1.00 95.94 86 VAL A CA 1
ATOM 726 C C . VAL A 1 86 ? -16.202 -0.841 10.936 1.00 95.94 86 VAL A C 1
ATOM 728 O O . VAL A 1 86 ? -16.821 -1.322 11.887 1.00 95.94 86 VAL A O 1
ATOM 731 N N . LYS A 1 87 ? -16.435 0.394 10.479 1.00 96.81 87 LYS A N 1
ATOM 732 C CA . LYS A 1 87 ? -17.472 1.280 11.021 1.00 96.81 87 LYS A CA 1
ATOM 733 C C . LYS A 1 87 ? -18.869 0.694 10.804 1.00 96.81 87 LYS A C 1
ATOM 735 O O . LYS A 1 87 ? -19.608 0.534 11.768 1.00 96.81 87 LYS A O 1
ATOM 740 N N . GLU A 1 88 ? -19.195 0.283 9.582 1.00 97.31 88 GLU A N 1
ATOM 741 C CA . GLU A 1 88 ? -20.489 -0.331 9.258 1.00 97.31 88 GLU A CA 1
ATOM 742 C C . GLU A 1 88 ? -20.743 -1.619 10.050 1.00 97.31 88 GLU A C 1
ATOM 744 O O . GLU A 1 88 ? -21.868 -1.869 10.487 1.00 97.31 88 GLU A O 1
ATOM 749 N N . LYS A 1 89 ? -19.698 -2.423 10.303 1.00 95.25 89 LYS A N 1
ATOM 750 C CA . LYS A 1 89 ? -19.816 -3.601 11.172 1.00 95.25 89 LYS A CA 1
ATOM 751 C C . LYS A 1 89 ? -20.160 -3.218 12.612 1.00 95.25 89 LYS A C 1
ATOM 753 O O . LYS A 1 89 ? -20.999 -3.879 13.217 1.00 95.25 89 LYS A O 1
ATOM 758 N N . LYS A 1 90 ? -19.535 -2.171 13.162 1.00 94.56 90 LYS A N 1
ATOM 759 C CA . LYS A 1 90 ? -19.851 -1.668 14.513 1.00 94.56 90 LYS A CA 1
ATOM 760 C C . LYS A 1 90 ? -21.281 -1.128 14.606 1.00 94.56 90 LYS A C 1
ATOM 762 O O . LYS A 1 90 ? -21.912 -1.285 15.641 1.00 94.56 90 LYS A O 1
ATOM 767 N N . GLU A 1 91 ? -21.793 -0.551 13.523 1.00 96.50 91 GLU A N 1
ATOM 768 C CA . GLU A 1 91 ? -23.168 -0.044 13.412 1.00 96.50 91 GLU A CA 1
ATOM 769 C C . GLU A 1 91 ? -24.211 -1.144 13.127 1.00 96.50 91 GLU A C 1
ATOM 771 O O . GLU A 1 91 ? -25.395 -0.846 13.009 1.00 96.50 91 GLU A O 1
ATOM 776 N N . GLY A 1 92 ? -23.802 -2.411 12.984 1.00 95.19 92 GLY A N 1
ATOM 777 C CA . GLY A 1 92 ? -24.717 -3.526 12.715 1.00 95.19 92 GLY A CA 1
ATOM 778 C C . GLY A 1 92 ? -25.263 -3.583 11.283 1.00 95.19 92 GLY A C 1
ATOM 779 O O . GLY A 1 92 ? -26.163 -4.373 11.0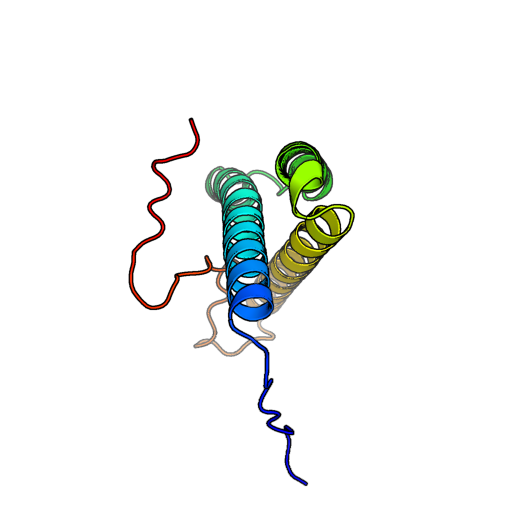11 1.00 95.19 92 GLY A O 1
ATOM 780 N N . LYS A 1 93 ? -24.710 -2.791 10.355 1.00 96.44 93 LYS A N 1
ATOM 781 C CA . LYS A 1 93 ? -25.144 -2.727 8.945 1.00 96.44 93 LYS A CA 1
ATOM 782 C C . LYS A 1 93 ? -24.642 -3.897 8.097 1.00 96.44 93 LYS A C 1
ATOM 784 O O . LYS A 1 93 ? -25.151 -4.125 7.004 1.00 96.44 93 LYS A O 1
ATOM 789 N N . LEU A 1 94 ? -23.639 -4.632 8.583 1.00 95.00 94 LEU A N 1
ATOM 790 C CA . LEU A 1 94 ? -23.027 -5.749 7.862 1.00 95.00 94 LEU A CA 1
ATOM 791 C C . LEU A 1 94 ? -23.468 -7.112 8.414 1.00 95.00 94 LEU A C 1
ATOM 793 O O . LEU A 1 94 ? -23.625 -7.264 9.629 1.00 95.00 94 LEU A O 1
ATOM 797 N N . PRO A 1 95 ? -23.582 -8.146 7.555 1.00 94.44 95 PRO A N 1
ATOM 798 C CA . PRO A 1 95 ? -23.875 -9.503 8.000 1.00 94.44 95 PRO A CA 1
ATOM 799 C C . PRO A 1 95 ? -22.877 -10.014 9.048 1.00 94.44 95 PRO A C 1
ATOM 801 O O . PRO A 1 95 ? -21.670 -9.769 8.958 1.00 94.44 95 PRO A O 1
ATOM 804 N N . LYS A 1 96 ? -23.359 -10.810 10.016 1.00 90.44 96 LYS A N 1
ATOM 805 C CA . LYS A 1 96 ? -22.530 -11.349 11.115 1.00 90.44 96 LYS A CA 1
ATOM 806 C C . LYS A 1 96 ? -21.285 -12.092 10.610 1.00 90.44 96 LYS A C 1
ATOM 808 O O . LYS A 1 96 ? -20.206 -11.920 11.182 1.00 90.44 96 LYS A O 1
ATOM 813 N N . TRP A 1 97 ? -21.421 -12.842 9.513 1.00 92.62 97 TRP A N 1
ATOM 814 C CA . TRP A 1 97 ? -20.350 -13.633 8.898 1.00 92.62 97 TRP A CA 1
ATOM 815 C C . TRP A 1 97 ? -19.259 -12.791 8.212 1.00 92.62 97 TRP A C 1
ATOM 817 O O . TRP A 1 97 ? -18.125 -13.251 8.085 1.00 92.62 97 TRP A O 1
ATOM 827 N N . LEU A 1 98 ? -19.544 -11.549 7.801 1.00 93.56 98 LEU A N 1
ATOM 828 C CA . LEU A 1 98 ? -18.575 -10.710 7.093 1.00 93.56 98 LEU A CA 1
ATOM 829 C C . LEU A 1 98 ? -17.618 -10.057 8.089 1.00 93.56 98 LEU A C 1
ATOM 831 O O . LEU A 1 98 ? -18.009 -9.147 8.815 1.00 93.56 98 LEU A O 1
ATOM 835 N N . ARG A 1 99 ? -16.358 -10.493 8.146 1.00 93.88 99 ARG A N 1
ATOM 836 C CA . ARG A 1 99 ? -15.321 -9.869 8.984 1.00 93.88 99 ARG A CA 1
ATOM 837 C C . ARG A 1 99 ? -14.394 -9.016 8.108 1.00 93.88 99 ARG A C 1
ATOM 839 O O . ARG A 1 99 ? -13.616 -9.610 7.362 1.00 93.88 99 ARG A O 1
ATOM 846 N N . PRO A 1 100 ? -14.450 -7.670 8.195 1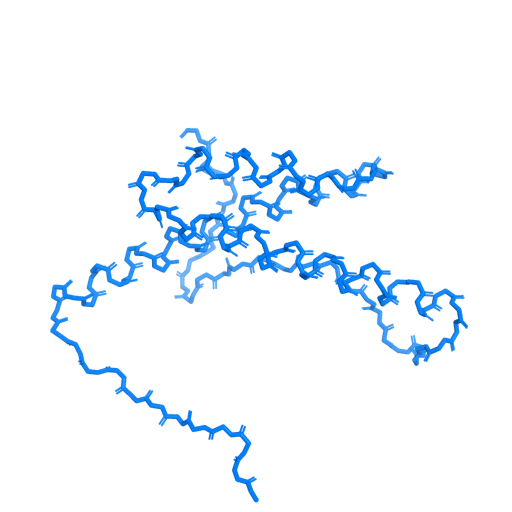.00 95.62 100 PRO A N 1
ATOM 847 C CA . PRO A 1 100 ? -13.541 -6.798 7.458 1.00 95.62 100 PRO A CA 1
ATOM 848 C C . PRO A 1 100 ? -12.089 -7.167 7.755 1.00 95.62 100 PRO A C 1
ATOM 850 O O . PRO A 1 100 ? -11.734 -7.431 8.908 1.00 95.62 100 PRO A O 1
ATOM 853 N N . ARG A 1 101 ? -11.256 -7.203 6.715 1.00 95.31 101 ARG A N 1
ATOM 854 C CA . ARG A 1 101 ? -9.823 -7.490 6.822 1.00 95.31 101 ARG A CA 1
ATOM 855 C C . ARG A 1 101 ? -9.031 -6.318 6.253 1.00 95.31 101 ARG A C 1
ATOM 857 O O . ARG A 1 101 ? -9.481 -5.739 5.264 1.00 95.31 101 ARG A O 1
ATOM 864 N N . PRO A 1 102 ? -7.879 -5.980 6.849 1.00 96.06 102 PRO A N 1
ATOM 865 C CA . PRO A 1 102 ? -7.013 -4.953 6.294 1.00 96.06 102 PRO A CA 1
ATOM 866 C C . PRO A 1 102 ? -6.462 -5.390 4.924 1.00 96.06 102 PRO A C 1
ATOM 868 O O . PRO A 1 102 ? -6.505 -6.585 4.599 1.00 96.06 10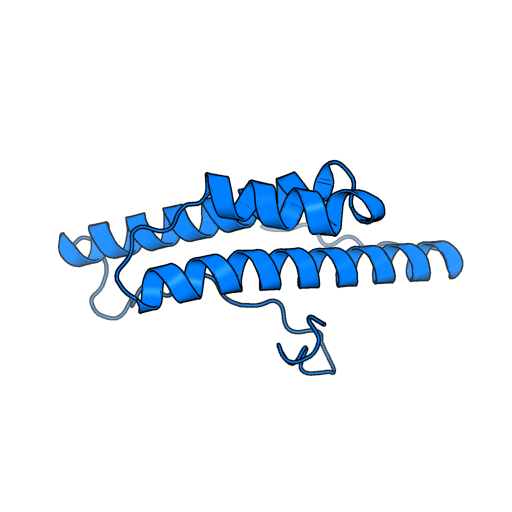2 PRO A O 1
ATOM 871 N N . PRO A 1 103 ? -5.930 -4.452 4.120 1.00 96.81 103 PRO A N 1
ATOM 872 C CA . PRO A 1 103 ? -5.413 -4.768 2.795 1.00 96.81 103 PRO A CA 1
ATOM 873 C C . PRO A 1 103 ? -4.297 -5.821 2.835 1.00 96.81 103 PRO A C 1
ATOM 875 O O . PRO A 1 103 ? -3.431 -5.824 3.715 1.00 96.81 103 PRO A O 1
ATOM 878 N N . GLY A 1 104 ? -4.335 -6.738 1.869 1.00 95.25 104 GLY A N 1
ATOM 879 C CA . GLY A 1 104 ? -3.368 -7.825 1.740 1.00 95.25 104 GLY A CA 1
ATOM 880 C C . GLY A 1 104 ? -2.087 -7.425 1.007 1.00 95.25 104 GLY A C 1
ATOM 881 O O . GLY A 1 104 ? -1.971 -6.335 0.447 1.00 95.25 104 GLY A O 1
ATOM 882 N N . TYR A 1 105 ? -1.134 -8.354 0.979 1.00 95.00 105 TYR A N 1
ATOM 883 C CA . TYR A 1 105 ? 0.117 -8.226 0.233 1.00 95.00 105 TYR A CA 1
ATOM 884 C C . TYR A 1 105 ? 0.006 -8.895 -1.136 1.00 95.00 105 TYR A C 1
ATOM 886 O O . TYR A 1 105 ? -0.641 -9.937 -1.282 1.00 95.00 105 TYR A O 1
ATOM 894 N N . TRP A 1 106 ? 0.686 -8.329 -2.126 1.00 88.88 106 TRP A N 1
ATOM 895 C CA . TRP A 1 106 ? 0.899 -8.977 -3.410 1.00 88.88 106 TRP A CA 1
ATOM 896 C C . TRP A 1 106 ? 1.914 -10.106 -3.250 1.00 88.88 106 TRP A C 1
ATOM 898 O O . TRP A 1 106 ? 3.067 -9.878 -2.881 1.00 88.88 106 TRP A O 1
ATOM 908 N N . LYS A 1 107 ? 1.475 -11.331 -3.547 1.00 82.25 107 LYS A N 1
ATOM 909 C CA . LYS A 1 107 ? 2.317 -12.528 -3.600 1.00 82.25 107 LYS A CA 1
ATOM 910 C C . LYS A 1 107 ? 2.502 -12.912 -5.063 1.00 82.25 107 LYS A C 1
ATOM 912 O O . LYS A 1 107 ? 1.520 -13.110 -5.779 1.00 82.25 107 LYS A O 1
ATOM 917 N N . GLY A 1 108 ? 3.748 -12.986 -5.524 1.00 63.22 108 GLY A N 1
ATOM 918 C CA . GLY A 1 108 ? 4.036 -13.486 -6.864 1.00 63.22 108 GLY A CA 1
ATOM 919 C C . GLY A 1 108 ? 3.559 -14.932 -7.003 1.00 63.22 108 GLY A C 1
ATOM 920 O O . GLY A 1 108 ? 3.634 -15.712 -6.053 1.00 63.22 108 GLY A O 1
ATOM 921 N N . ARG A 1 109 ? 3.091 -15.321 -8.192 1.00 51.00 109 ARG A N 1
ATOM 922 C CA . ARG A 1 109 ? 2.923 -16.742 -8.521 1.00 51.00 109 ARG A CA 1
ATOM 923 C C . ARG A 1 109 ? 4.324 -17.362 -8.619 1.00 51.00 109 ARG A C 1
ATOM 925 O O . ARG A 1 109 ? 4.941 -17.279 -9.674 1.00 51.00 109 ARG A O 1
ATOM 932 N N . GLY A 1 110 ? 4.845 -17.899 -7.513 1.00 46.00 110 GLY A N 1
ATOM 933 C CA . GLY A 1 110 ? 6.036 -18.760 -7.516 1.00 46.00 110 GLY A CA 1
ATOM 934 C C . GLY A 1 110 ? 7.226 -18.376 -6.633 1.00 46.00 110 GLY A C 1
ATOM 935 O O . GLY A 1 110 ? 8.248 -19.044 -6.730 1.00 46.00 110 GLY A O 1
ATOM 936 N N . ARG A 1 111 ? 7.149 -17.355 -5.775 1.00 39.34 111 ARG A N 1
ATOM 937 C CA . ARG A 1 111 ? 8.113 -17.179 -4.677 1.00 39.34 111 ARG A CA 1
ATOM 938 C C . ARG A 1 111 ? 7.542 -16.204 -3.661 1.00 39.34 111 ARG A C 1
ATOM 940 O O . ARG A 1 111 ? 7.030 -15.145 -4.028 1.00 39.34 111 ARG A O 1
ATOM 947 N N . GLU A 1 112 ? 7.576 -16.619 -2.405 1.00 36.78 112 GLU A N 1
ATOM 948 C CA . GLU A 1 112 ? 7.300 -15.774 -1.257 1.00 36.78 112 GLU A CA 1
ATOM 949 C C . GLU A 1 112 ? 8.190 -14.538 -1.387 1.00 36.78 112 GLU A C 1
ATOM 951 O O . GLU A 1 112 ? 9.413 -14.646 -1.434 1.00 36.78 112 GLU A O 1
ATOM 956 N N . VAL A 1 113 ? 7.584 -13.363 -1.551 1.00 41.84 113 VAL A N 1
ATOM 957 C CA . VAL A 1 113 ? 8.332 -12.120 -1.381 1.00 41.84 113 VAL A CA 1
ATOM 958 C C . VAL A 1 113 ? 8.443 -11.983 0.130 1.00 41.84 113 VAL A C 1
ATOM 960 O O . VAL A 1 113 ? 7.551 -11.429 0.771 1.00 41.84 113 VAL A O 1
ATOM 963 N N . GLN A 1 114 ? 9.449 -12.649 0.702 1.00 31.55 114 GLN A N 1
ATOM 964 C CA . GLN A 1 114 ? 9.840 -12.444 2.088 1.00 31.55 114 GLN A CA 1
ATOM 965 C C . GLN A 1 114 ? 10.039 -10.944 2.286 1.00 31.55 114 GLN A C 1
ATOM 967 O O . GLN A 1 114 ? 10.619 -10.259 1.441 1.00 31.55 114 GLN A O 1
ATOM 972 N N . ALA A 1 115 ? 9.517 -10.442 3.399 1.00 41.44 115 ALA A N 1
ATOM 973 C CA . ALA A 1 115 ? 9.728 -9.073 3.845 1.00 41.44 115 ALA A CA 1
ATOM 974 C C . ALA A 1 115 ? 11.196 -8.812 4.252 1.00 41.44 115 ALA A C 1
ATOM 976 O O . ALA A 1 115 ? 11.520 -7.705 4.662 1.00 41.44 115 ALA A O 1
ATOM 977 N N . ASP A 1 116 ? 12.074 -9.807 4.101 1.00 33.22 116 ASP A N 1
ATOM 978 C CA . ASP A 1 116 ? 13.418 -9.857 4.675 1.00 33.22 116 ASP A CA 1
ATOM 979 C C . ASP A 1 116 ? 14.514 -9.383 3.709 1.00 33.22 116 ASP A C 1
ATOM 981 O O . ASP A 1 116 ? 15.662 -9.800 3.799 1.00 33.22 116 ASP A O 1
ATOM 985 N N . SER A 1 117 ? 14.186 -8.513 2.757 1.00 35.78 117 SER A N 1
ATOM 986 C CA . SER A 1 117 ? 15.216 -7.837 1.963 1.00 35.78 117 SER A CA 1
ATOM 987 C C . SER A 1 117 ? 14.793 -6.404 1.665 1.00 35.78 117 SER A C 1
ATOM 989 O O . SER A 1 117 ? 14.466 -6.043 0.528 1.00 35.78 117 SER A O 1
ATOM 991 N N . PHE A 1 118 ? 14.739 -5.617 2.732 1.00 42.12 118 PHE A N 1
ATOM 992 C CA . PHE A 1 118 ? 14.784 -4.165 2.685 1.00 42.12 118 PHE A CA 1
ATOM 993 C C . PHE A 1 118 ? 16.002 -3.708 3.490 1.00 42.12 118 PHE A C 1
ATOM 995 O O . PHE A 1 118 ? 15.847 -3.047 4.508 1.00 42.12 118 PHE A O 1
ATOM 1002 N N . ASP A 1 119 ? 17.184 -4.101 3.019 1.00 37.50 119 ASP A N 1
ATOM 1003 C CA . ASP A 1 119 ? 18.445 -3.416 3.313 1.00 37.50 119 ASP A CA 1
ATOM 1004 C C . ASP A 1 119 ? 18.874 -2.653 2.053 1.00 37.50 119 ASP A C 1
ATOM 1006 O O . ASP A 1 119 ? 18.765 -3.239 0.944 1.00 37.50 119 ASP A O 1
#

Foldseek 3Di:
DPPDDDDDDDDDPVVVVLVVVLVVLLLVLLQQLLVQQVVCVVVVHDRDLPVSLVVSCVVRCVPCNCVSSVSSVVLVVQQVVLVVVVVCVVVVNDDPPDDRDRDDGDDDPPDGPPPPPPD

Radius of gyration: 17.14 Å; chains: 1; bounding box: 44×30×46 Å

Secondary structure (DSSP, 8-state):
--S---------HHHHHHHHHHHHHHHHHHHHHHHHHHHHHHTT----HHHHHHHHHHHHHHHHTHHHHHHHHHHHHHHHHHHHHHHHHHTT-S-TT----------BTTB---S----